Protein AF-A0A087UAU8-F1 (afdb_monomer_lite)

Radius of gyration: 18.89 Å; chains: 1; bounding box: 31×40×47 Å

InterPro domains:
  IPR003417 Core-binding factor, beta subunit [PF02312] (23-74)
  IPR003417 Core-binding factor, beta subunit [PTHR10276] (22-74)
  IPR036552 Core-binding factor, beta subunit superfamily [G3DSA:2.40.250.10] (23-75)
  IPR036552 Core-binding factor, beta subunit superfamily [SSF50723] (26-74)

Secondary structure (DSSP, 8-state):
---S-------------SS--PPPSS-S-HHHHHHH-HHHHHHTS-------TTTTS-HHHHHHHHHHHHHHT--

Foldseek 3Di:
DDDPPPPPDDPPDDDDDDPDPDDDPDDPCNPCCCVPPPVNVVVVDDDDDDDPPPPVDDPVVSVVVVVVCVVVVND

pLDDT: mean 81.19, std 22.35, range [34.53, 98.25]

Organism: Stegodyphus mimosarum (NCBI:txid407821)

Structure (mmCIF, N/CA/C/O backbone):
data_AF-A0A087UAU8-F1
#
_entry.id   AF-A0A087UAU8-F1
#
loop_
_atom_site.group_PDB
_atom_site.id
_atom_site.type_symbol
_atom_site.label_atom_id
_atom_site.label_alt_id
_atom_site.label_comp_id
_atom_site.label_asym_id
_atom_site.label_entity_id
_atom_site.label_seq_id
_atom_site.pdbx_PDB_ins_code
_atom_site.Cartn_x
_atom_site.Cartn_y
_atom_site.Cartn_z
_atom_site.occupancy
_atom_site.B_iso_or_equiv
_atom_site.auth_seq_id
_atom_site.auth_comp_id
_atom_site.auth_asym_id
_atom_site.auth_atom_id
_atom_site.pdbx_PDB_model_num
ATOM 1 N N . MET A 1 1 ? -14.493 -6.868 -2.097 1.00 34.53 1 MET A N 1
ATOM 2 C CA . MET A 1 1 ? -14.284 -6.308 -3.450 1.00 34.53 1 MET A CA 1
ATOM 3 C C . MET A 1 1 ? -12.789 -6.192 -3.684 1.00 34.53 1 MET A C 1
ATOM 5 O O . MET A 1 1 ? -12.123 -5.506 -2.920 1.00 34.53 1 MET A O 1
ATOM 9 N N . MET A 1 2 ? -12.281 -6.947 -4.654 1.00 34.75 2 MET A N 1
ATOM 10 C CA . MET A 1 2 ? -10.869 -7.028 -5.035 1.00 34.75 2 MET A CA 1
ATOM 11 C C . MET A 1 2 ? -10.549 -5.864 -5.992 1.00 34.75 2 MET A C 1
ATOM 13 O O . MET A 1 2 ? -11.396 -5.500 -6.806 1.00 34.75 2 MET A O 1
ATOM 17 N N . LEU A 1 3 ? -9.390 -5.218 -5.827 1.00 47.97 3 LEU A N 1
ATOM 18 C CA . LEU A 1 3 ? -8.975 -4.057 -6.626 1.00 47.97 3 LEU A CA 1
ATOM 19 C C . LEU A 1 3 ? -8.645 -4.458 -8.080 1.00 47.97 3 LEU A C 1
ATOM 21 O O . LEU A 1 3 ? -8.217 -5.588 -8.311 1.00 47.97 3 LEU A O 1
ATOM 25 N N . PRO A 1 4 ? -8.786 -3.535 -9.052 1.00 45.62 4 PRO A N 1
ATOM 26 C CA . PRO A 1 4 ? -8.663 -3.798 -10.486 1.00 45.62 4 PRO A CA 1
ATOM 27 C C . PRO A 1 4 ? -7.192 -3.846 -10.935 1.00 45.62 4 PRO A C 1
ATOM 29 O O . PRO A 1 4 ? -6.781 -3.103 -11.825 1.00 45.62 4 PRO A O 1
ATOM 32 N N . LEU A 1 5 ? -6.375 -4.692 -10.302 1.00 44.59 5 LEU A N 1
ATOM 33 C CA . LEU A 1 5 ? -4.996 -4.926 -10.746 1.00 44.59 5 LEU A CA 1
ATOM 34 C C . LEU A 1 5 ? -4.903 -5.941 -11.901 1.00 44.59 5 LEU A C 1
ATOM 36 O O . LEU A 1 5 ? -3.812 -6.208 -12.391 1.00 44.59 5 LEU A O 1
ATOM 40 N N . GLU A 1 6 ? -6.028 -6.475 -12.378 1.00 41.81 6 GLU A N 1
ATOM 41 C CA . GLU A 1 6 ? -6.074 -7.459 -13.467 1.00 41.81 6 GLU A CA 1
ATOM 42 C C . GLU A 1 6 ? -6.126 -6.807 -14.855 1.00 41.81 6 GLU A C 1
ATOM 44 O O . GLU A 1 6 ? -6.981 -7.114 -15.683 1.00 41.81 6 GLU A O 1
ATOM 49 N N . LYS A 1 7 ? -5.190 -5.898 -15.156 1.00 43.12 7 LYS A N 1
ATOM 50 C CA . LYS A 1 7 ? -4.850 -5.667 -16.565 1.00 43.12 7 LYS A CA 1
ATOM 51 C C . LYS A 1 7 ? -3.917 -6.795 -16.977 1.00 43.12 7 LYS A C 1
ATOM 53 O O . LYS A 1 7 ? -2.714 -6.731 -16.735 1.00 43.12 7 LYS A O 1
ATOM 58 N N . SER A 1 8 ? -4.498 -7.844 -17.552 1.00 43.03 8 SER A N 1
ATOM 59 C CA . SER A 1 8 ? -3.780 -8.911 -18.244 1.00 43.03 8 SER A CA 1
ATOM 60 C C . SER A 1 8 ? -2.735 -8.291 -19.172 1.00 43.03 8 SER A C 1
ATOM 62 O O . SER A 1 8 ? -3.075 -7.638 -20.159 1.00 43.03 8 SER A O 1
ATOM 64 N N . CYS A 1 9 ? -1.459 -8.451 -18.828 1.00 46.44 9 CYS A N 1
ATOM 65 C CA . CYS A 1 9 ? -0.379 -8.151 -19.750 1.00 46.44 9 CYS A CA 1
ATOM 66 C C . CYS A 1 9 ? -0.434 -9.194 -20.872 1.00 46.44 9 CYS A C 1
ATOM 68 O O . CYS A 1 9 ? -0.463 -10.394 -20.602 1.00 46.44 9 CYS A O 1
ATOM 70 N N . GLY A 1 10 ? -0.535 -8.721 -22.117 1.00 45.50 10 GLY A N 1
ATOM 71 C CA . GLY A 1 10 ? -0.579 -9.563 -23.308 1.00 45.50 10 GLY A CA 1
ATOM 72 C C . GLY A 1 10 ? 0.650 -10.463 -23.373 1.00 45.50 10 GLY A C 1
ATOM 73 O O . GLY A 1 10 ? 1.769 -9.988 -23.553 1.00 45.50 10 GLY A O 1
ATOM 74 N N . PHE A 1 11 ? 0.431 -11.763 -23.186 1.00 51.75 11 PHE A N 1
ATOM 75 C CA . PHE A 1 11 ? 1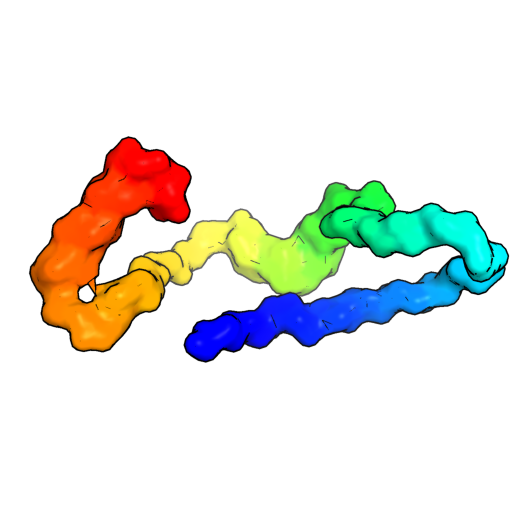.388 -12.801 -23.541 1.00 51.75 11 PHE A CA 1
ATOM 76 C C . PHE A 1 11 ? 1.295 -13.005 -25.055 1.00 51.75 11 PHE A C 1
ATOM 78 O O . PHE A 1 11 ? 0.570 -13.878 -25.530 1.00 51.75 11 PHE A O 1
ATOM 85 N N . ASP A 1 12 ? 2.007 -12.179 -25.820 1.00 48.53 12 ASP A N 1
ATOM 86 C CA . ASP A 1 12 ? 2.168 -12.417 -27.250 1.00 48.53 12 ASP A CA 1
ATOM 87 C C . ASP A 1 12 ? 3.147 -13.582 -27.472 1.00 48.53 12 ASP A C 1
ATOM 89 O O . ASP A 1 12 ? 4.363 -13.455 -27.375 1.00 48.53 12 ASP A O 1
ATOM 93 N N . SER A 1 13 ? 2.535 -14.741 -27.730 1.00 48.25 13 SER A N 1
ATOM 94 C CA . SER A 1 13 ? 2.966 -15.848 -28.590 1.00 48.25 13 SER A CA 1
ATOM 95 C C . SER A 1 13 ? 4.387 -16.415 -28.430 1.00 48.25 13 SER A C 1
ATOM 97 O O . SER A 1 13 ? 5.327 -16.008 -29.108 1.00 48.25 13 SER A O 1
ATOM 99 N N . ILE A 1 14 ? 4.491 -17.518 -27.676 1.00 47.69 14 ILE A N 1
ATOM 100 C CA . ILE A 1 14 ? 5.367 -18.640 -28.050 1.00 47.69 14 ILE A CA 1
ATOM 101 C C . ILE A 1 14 ? 4.525 -19.917 -28.011 1.00 47.69 14 ILE A C 1
ATOM 103 O O . ILE A 1 14 ? 4.273 -20.506 -26.962 1.00 47.69 14 ILE A O 1
ATOM 107 N N . HIS A 1 15 ? 4.060 -20.330 -29.186 1.00 48.94 15 HIS A N 1
ATOM 108 C CA . HIS A 1 15 ? 3.496 -21.649 -29.422 1.00 48.94 15 HIS A CA 1
ATOM 109 C C . HIS A 1 15 ? 4.639 -22.667 -29.449 1.00 48.94 15 HIS A C 1
ATOM 111 O O . HIS A 1 15 ? 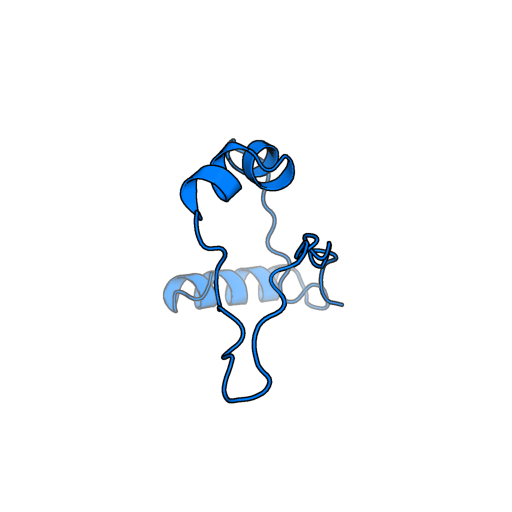5.362 -22.685 -30.434 1.00 48.94 15 HIS A O 1
ATOM 117 N N . MET A 1 16 ? 4.802 -23.503 -28.415 1.00 42.44 16 MET A N 1
ATOM 118 C CA . MET A 1 16 ? 5.397 -24.842 -28.555 1.00 42.44 16 MET A CA 1
ATOM 119 C C . MET A 1 16 ? 4.932 -25.787 -27.431 1.00 42.44 16 MET A C 1
ATOM 121 O O . MET A 1 16 ? 5.348 -25.672 -26.285 1.00 42.44 16 MET A O 1
ATOM 125 N N . ASN A 1 17 ? 4.147 -26.784 -27.843 1.00 41.28 17 ASN A N 1
ATOM 126 C CA . ASN A 1 17 ? 4.008 -28.129 -27.274 1.00 41.28 17 ASN A CA 1
ATOM 127 C C . ASN A 1 17 ? 3.264 -28.341 -25.936 1.00 41.28 17 ASN A C 1
ATOM 129 O O . ASN A 1 17 ? 3.678 -27.989 -24.836 1.00 41.28 17 ASN A O 1
ATOM 133 N N . SER A 1 18 ? 2.158 -29.068 -26.100 1.00 52.25 18 SER A N 1
ATOM 134 C CA . SER A 1 18 ? 1.084 -29.455 -25.183 1.00 52.25 18 SER A CA 1
ATOM 135 C C . SER A 1 18 ? 1.458 -30.447 -24.058 1.00 52.25 18 SER A C 1
ATOM 137 O O . SER A 1 18 ? 0.637 -31.291 -23.705 1.00 52.25 18 SER A O 1
ATOM 139 N N . LEU A 1 19 ? 2.647 -30.393 -23.452 1.00 54.69 19 LEU A N 1
ATOM 140 C CA . LEU A 1 19 ? 2.982 -31.273 -22.318 1.00 54.69 19 LEU A CA 1
ATOM 141 C C . LEU A 1 19 ? 3.783 -30.502 -21.245 1.00 54.69 19 LEU A C 1
ATOM 143 O O . LEU A 1 19 ? 4.975 -30.275 -21.399 1.00 54.69 19 LEU A O 1
ATOM 147 N N . LEU A 1 20 ? 3.123 -30.139 -20.132 1.00 56.16 20 LEU A N 1
ATOM 148 C CA . LEU A 1 20 ? 3.711 -29.650 -18.859 1.00 56.16 20 LEU A CA 1
ATOM 149 C C . LEU A 1 20 ? 4.21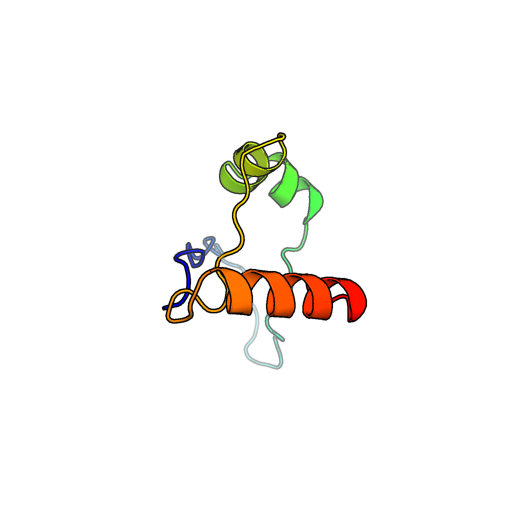4 -28.189 -18.761 1.00 56.16 20 LEU A C 1
ATOM 151 O O . LEU A 1 20 ? 5.101 -27.897 -17.953 1.00 56.16 20 LEU A O 1
ATOM 155 N N . LEU A 1 21 ? 3.626 -27.230 -19.477 1.00 56.69 21 LEU A N 1
ATOM 156 C CA . LEU A 1 21 ? 3.969 -25.811 -19.296 1.00 56.69 21 LEU A CA 1
ATOM 157 C C . LEU A 1 21 ? 3.339 -25.247 -18.009 1.00 56.69 21 LEU A C 1
ATOM 159 O O . LEU A 1 21 ? 2.213 -24.753 -17.997 1.00 56.69 21 LEU A O 1
ATOM 163 N N . LYS A 1 22 ? 4.075 -25.334 -16.894 1.00 65.62 22 LYS A N 1
ATOM 164 C CA . LYS A 1 22 ? 3.784 -24.574 -15.670 1.00 65.62 22 LYS A CA 1
ATOM 165 C C . LYS A 1 22 ? 3.707 -23.094 -16.036 1.00 65.62 22 LYS A C 1
ATOM 167 O O . LYS A 1 22 ? 4.709 -22.522 -16.456 1.00 65.62 22 LYS A O 1
ATOM 172 N N . MET A 1 23 ? 2.540 -22.485 -15.841 1.00 74.12 23 MET A N 1
ATOM 173 C CA . MET A 1 23 ? 2.385 -21.036 -15.939 1.00 74.12 23 MET A CA 1
ATOM 174 C C . MET A 1 23 ? 3.466 -20.362 -15.080 1.00 74.12 23 MET A C 1
ATOM 176 O O . MET A 1 23 ? 3.548 -20.645 -13.876 1.00 74.12 23 MET A O 1
ATOM 180 N N . PRO A 1 24 ? 4.337 -19.528 -15.670 1.00 85.94 24 PRO A N 1
ATOM 181 C CA . PRO A 1 24 ? 5.409 -18.904 -14.920 1.00 85.94 24 PRO A CA 1
ATOM 182 C C . PRO A 1 24 ? 4.802 -17.916 -13.923 1.00 85.94 24 PRO A C 1
ATOM 184 O O . PRO A 1 24 ? 3.960 -17.094 -14.271 1.00 85.94 24 PRO A O 1
ATOM 187 N N . ARG A 1 25 ? 5.228 -18.000 -12.657 1.00 88.88 25 ARG A N 1
ATOM 188 C CA . ARG A 1 25 ? 4.728 -17.113 -11.588 1.00 88.88 25 ARG A CA 1
ATOM 189 C C . ARG A 1 25 ? 5.092 -15.644 -11.808 1.00 88.88 25 ARG A C 1
ATOM 191 O O . ARG A 1 25 ? 4.475 -14.771 -11.212 1.00 88.88 25 ARG A O 1
ATOM 198 N N . VAL A 1 26 ? 6.121 -15.393 -12.609 1.00 91.56 26 VAL A N 1
ATOM 199 C CA . VAL A 1 26 ? 6.695 -14.074 -12.865 1.00 91.56 26 VAL A CA 1
ATOM 200 C C . VAL A 1 26 ? 7.067 -13.959 -14.336 1.00 91.56 26 VAL A C 1
ATOM 202 O O . VAL A 1 26 ? 7.337 -14.960 -15.000 1.00 91.56 26 VAL A O 1
ATOM 205 N N . VAL A 1 27 ? 7.098 -12.728 -14.834 1.00 91.12 27 VAL A N 1
ATOM 206 C CA . VAL A 1 27 ? 7.643 -12.428 -16.161 1.00 91.12 27 VAL A CA 1
ATOM 207 C C . VAL A 1 27 ? 9.138 -12.760 -16.211 1.00 91.12 27 VAL A C 1
ATOM 209 O O . VAL A 1 27 ? 9.812 -12.758 -15.182 1.00 91.12 27 VAL A O 1
ATOM 212 N N . ILE A 1 28 ? 9.659 -13.034 -17.408 1.00 91.75 28 ILE A N 1
ATOM 213 C CA . ILE A 1 28 ? 11.057 -13.448 -17.602 1.00 91.75 28 ILE A CA 1
ATOM 214 C C . ILE A 1 28 ? 12.021 -12.326 -17.188 1.00 91.75 28 ILE A C 1
ATOM 216 O O . ILE A 1 28 ? 12.880 -12.542 -16.335 1.00 91.75 28 ILE A O 1
ATOM 220 N N . ASP A 1 29 ? 11.842 -11.119 -17.733 1.00 93.69 29 ASP A N 1
ATOM 221 C CA . ASP A 1 29 ? 12.624 -9.940 -17.347 1.00 93.69 29 ASP A CA 1
ATOM 222 C C . ASP A 1 29 ? 11.825 -9.048 -16.389 1.00 93.69 29 ASP A C 1
ATOM 224 O O . ASP A 1 29 ? 11.109 -8.116 -16.769 1.00 93.69 29 ASP A O 1
ATOM 228 N N . GLN A 1 30 ? 11.927 -9.383 -15.105 1.00 95.31 30 GLN A N 1
ATOM 229 C CA . GLN A 1 30 ? 11.239 -8.665 -14.034 1.00 95.31 30 GLN A CA 1
ATOM 230 C C . GLN A 1 30 ? 11.750 -7.230 -13.886 1.00 95.31 30 GLN A C 1
ATOM 232 O O . GLN A 1 30 ? 10.965 -6.338 -13.564 1.00 95.31 30 GLN A O 1
ATOM 237 N N . LYS A 1 31 ? 13.043 -6.998 -14.151 1.00 95.00 31 LYS A N 1
ATOM 238 C CA . LYS A 1 31 ? 13.654 -5.674 -14.032 1.00 95.00 31 LYS A CA 1
ATOM 239 C C . 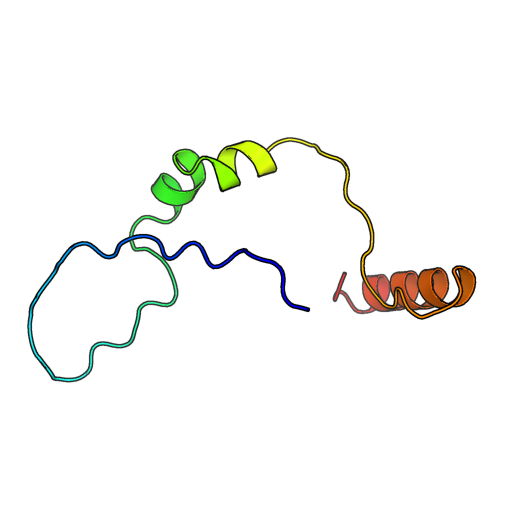LYS A 1 31 ? 13.123 -4.748 -15.121 1.00 95.00 31 LYS A C 1
ATOM 241 O O . LYS A 1 31 ? 12.608 -3.681 -14.797 1.00 95.00 31 LYS A O 1
ATOM 246 N N . ALA A 1 32 ? 13.147 -5.184 -16.380 1.00 95.62 32 ALA A N 1
ATOM 247 C CA . ALA A 1 32 ? 12.612 -4.394 -17.484 1.00 95.62 32 ALA A CA 1
ATOM 248 C C . ALA A 1 32 ? 11.117 -4.096 -17.297 1.00 95.62 32 ALA A C 1
ATOM 250 O O . ALA A 1 32 ? 10.681 -2.967 -17.529 1.00 95.62 32 ALA A O 1
ATOM 251 N N . LYS A 1 33 ? 10.324 -5.069 -16.822 1.00 94.88 33 LYS A N 1
ATOM 252 C CA . LYS A 1 33 ? 8.901 -4.853 -16.512 1.00 94.88 33 LYS A CA 1
ATOM 253 C C . LYS A 1 33 ? 8.711 -3.808 -15.411 1.00 94.88 33 LYS A C 1
ATOM 255 O O . LYS A 1 33 ? 7.854 -2.945 -15.559 1.00 94.88 33 LYS A O 1
ATOM 260 N N . PHE A 1 34 ? 9.503 -3.857 -14.343 1.00 95.69 34 PHE A N 1
ATOM 261 C CA . PHE A 1 34 ? 9.446 -2.869 -13.266 1.00 95.69 34 PHE A CA 1
ATOM 262 C C . PHE A 1 34 ? 9.824 -1.454 -13.738 1.00 95.69 34 PHE A C 1
ATOM 264 O O . PHE A 1 34 ? 9.166 -0.487 -13.363 1.00 95.69 34 PHE A O 1
ATOM 271 N N . GLU A 1 35 ? 10.850 -1.325 -14.581 1.00 95.50 35 GLU A N 1
ATOM 272 C CA . GLU A 1 35 ? 11.365 -0.027 -15.042 1.00 95.50 35 GLU A CA 1
ATOM 273 C C . GLU A 1 35 ? 10.493 0.628 -16.128 1.00 95.50 35 GLU A C 1
ATOM 275 O O . GLU A 1 35 ? 10.368 1.854 -16.167 1.00 95.50 35 GLU A O 1
ATOM 280 N N . SER A 1 36 ? 9.889 -0.174 -17.012 1.00 93.69 36 SER A N 1
ATOM 281 C CA . SER A 1 36 ? 9.148 0.322 -18.182 1.00 93.69 36 SER A CA 1
ATOM 282 C C . SER A 1 36 ? 7.641 0.469 -17.970 1.00 93.69 36 SER A C 1
ATOM 284 O O . SER A 1 36 ? 7.014 1.300 -18.631 1.00 93.69 36 SER A O 1
ATOM 286 N N . ASP A 1 37 ? 7.039 -0.312 -17.070 1.00 96.50 37 ASP A N 1
ATOM 287 C CA . ASP A 1 37 ? 5.591 -0.306 -16.881 1.00 96.50 37 ASP A CA 1
ATOM 288 C C . ASP A 1 37 ? 5.113 0.992 -16.217 1.00 96.50 37 ASP A C 1
ATOM 290 O O . ASP A 1 37 ? 5.625 1.431 -15.183 1.00 96.50 37 ASP A O 1
ATOM 294 N N . GLU A 1 38 ? 4.090 1.613 -16.804 1.00 95.19 38 GLU A N 1
ATOM 295 C CA . GLU A 1 38 ? 3.576 2.897 -16.337 1.00 95.19 38 GLU A CA 1
ATOM 296 C C . GLU A 1 38 ? 3.024 2.827 -14.903 1.00 95.19 38 GLU A C 1
ATOM 298 O O . GLU A 1 38 ? 3.159 3.796 -14.151 1.00 95.19 38 GLU A O 1
ATOM 303 N N . LEU A 1 39 ? 2.426 1.698 -14.502 1.00 94.88 39 LEU A N 1
ATOM 304 C CA . LEU A 1 39 ? 1.897 1.509 -13.153 1.00 94.88 39 LEU A CA 1
ATOM 305 C C . LEU A 1 39 ? 3.035 1.461 -12.131 1.00 94.88 39 LEU A C 1
ATOM 307 O O . LEU A 1 39 ? 3.001 2.216 -11.159 1.00 94.88 39 LEU A O 1
ATOM 311 N N . PHE A 1 40 ? 4.057 0.632 -12.367 1.00 96.31 40 PHE A N 1
ATOM 312 C CA . PHE A 1 40 ? 5.219 0.554 -11.475 1.00 96.31 40 PHE A CA 1
ATOM 313 C C . PHE A 1 40 ? 5.958 1.890 -11.404 1.00 96.31 40 PHE A C 1
ATOM 315 O O . PHE A 1 40 ? 6.304 2.344 -10.316 1.00 96.31 40 PHE A O 1
ATOM 322 N N . ARG A 1 41 ? 6.094 2.593 -12.532 1.00 95.12 41 ARG A N 1
ATOM 323 C CA . ARG A 1 41 ? 6.718 3.920 -12.575 1.00 95.12 41 ARG A CA 1
ATOM 324 C C . ARG A 1 41 ? 5.933 4.991 -11.811 1.00 95.12 41 ARG A C 1
ATOM 326 O O . ARG A 1 41 ? 6.540 5.917 -11.281 1.00 95.12 41 ARG A O 1
ATOM 333 N N . LYS A 1 42 ? 4.599 4.906 -11.765 1.00 94.25 42 LYS A N 1
ATOM 334 C CA . LYS A 1 42 ? 3.765 5.811 -10.953 1.00 94.25 42 LYS A CA 1
ATOM 335 C C . LYS A 1 42 ? 3.892 5.511 -9.460 1.00 94.25 42 LYS A C 1
ATOM 337 O O . LYS A 1 42 ? 3.958 6.445 -8.670 1.00 94.25 42 LYS A O 1
ATOM 342 N N . LEU A 1 43 ? 3.942 4.231 -9.089 1.00 96.06 43 LEU A N 1
ATOM 343 C CA . LEU A 1 43 ? 3.991 3.774 -7.695 1.00 96.06 43 LEU A CA 1
ATOM 344 C C . LEU A 1 43 ? 5.401 3.772 -7.083 1.00 96.06 43 LEU A C 1
ATOM 346 O O . LEU A 1 43 ? 5.533 3.603 -5.877 1.00 96.06 43 LEU A O 1
ATOM 350 N N . SER A 1 44 ? 6.453 3.958 -7.883 1.00 95.25 44 SER A N 1
ATOM 351 C CA . SER A 1 44 ? 7.841 3.983 -7.399 1.00 95.25 44 SER A CA 1
ATOM 352 C C . SER A 1 44 ? 8.211 5.248 -6.620 1.00 95.25 44 SER A C 1
ATOM 354 O O . SER A 1 44 ? 9.267 5.294 -5.991 1.00 95.25 44 SER A O 1
ATOM 356 N N . ARG A 1 45 ? 7.370 6.285 -6.669 1.00 94.38 45 ARG A N 1
ATOM 357 C CA . ARG A 1 45 ? 7.564 7.547 -5.948 1.00 94.38 45 ARG A CA 1
ATOM 358 C C . ARG A 1 45 ? 6.749 7.553 -4.660 1.00 94.38 45 ARG A C 1
ATOM 360 O O . ARG A 1 45 ? 5.695 6.923 -4.582 1.00 94.38 45 ARG A O 1
ATOM 367 N N . GLU A 1 46 ? 7.217 8.319 -3.677 1.00 96.50 46 GLU A N 1
ATOM 368 C CA . GLU A 1 46 ? 6.459 8.554 -2.451 1.00 96.50 46 GLU A CA 1
ATOM 369 C C . GLU A 1 46 ? 5.075 9.125 -2.786 1.00 96.50 46 GLU A C 1
ATOM 371 O O . GLU A 1 46 ? 4.932 10.062 -3.575 1.00 96.50 46 GLU A O 1
A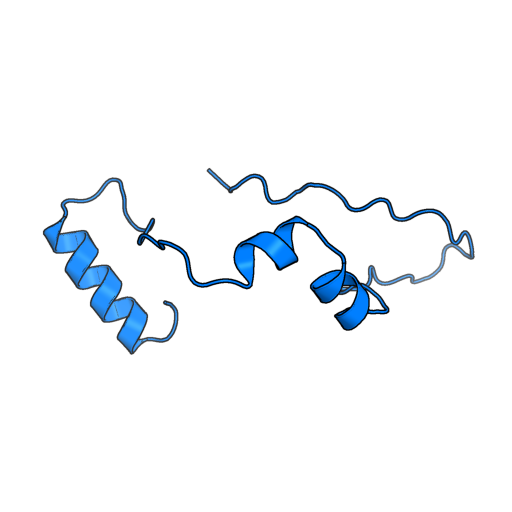TOM 376 N N . SER A 1 47 ? 4.046 8.500 -2.224 1.00 95.75 47 SER A N 1
ATOM 377 C CA . SER A 1 47 ? 2.649 8.841 -2.456 1.00 95.75 47 SER A CA 1
ATOM 378 C C . SER A 1 47 ? 1.815 8.499 -1.225 1.00 95.75 47 SER A C 1
ATOM 380 O O . SER A 1 47 ? 2.233 7.725 -0.362 1.00 95.75 47 SER A O 1
ATOM 382 N N . GLU A 1 48 ? 0.636 9.109 -1.118 1.00 97.38 48 GLU A N 1
ATOM 383 C CA . GLU A 1 48 ? -0.263 8.858 0.004 1.00 97.38 48 GLU A CA 1
ATOM 384 C C . GLU A 1 48 ? -0.733 7.395 0.016 1.00 97.38 48 GLU A C 1
ATOM 386 O O . GLU A 1 48 ? -1.260 6.881 -0.972 1.00 97.38 48 GLU A O 1
ATOM 391 N N . VAL A 1 49 ? -0.617 6.748 1.177 1.00 96.19 49 VAL A N 1
ATOM 392 C CA . VAL A 1 49 ? -1.168 5.415 1.436 1.00 96.19 49 VAL A CA 1
ATOM 393 C C . VAL A 1 49 ? -2.145 5.465 2.603 1.00 96.19 49 VAL A C 1
ATOM 395 O O . VAL A 1 49 ? -1.956 6.192 3.578 1.00 96.19 49 VAL A O 1
ATOM 398 N N . ARG A 1 50 ? -3.223 4.679 2.519 1.00 95.69 50 ARG A N 1
ATOM 399 C CA . ARG A 1 50 ? -4.266 4.623 3.552 1.00 95.69 50 ARG A CA 1
ATOM 400 C C . ARG A 1 50 ? -4.581 3.181 3.909 1.00 95.69 50 ARG A C 1
ATOM 402 O O . ARG A 1 50 ? -4.752 2.344 3.029 1.00 95.69 50 ARG A O 1
ATOM 409 N N . TYR A 1 51 ? -4.747 2.906 5.201 1.00 95.88 51 TYR A N 1
ATOM 410 C CA . TYR A 1 51 ? -5.181 1.590 5.660 1.00 95.88 51 TYR A CA 1
ATOM 411 C C . TYR A 1 51 ? -6.633 1.307 5.243 1.00 95.88 51 TYR A C 1
ATOM 413 O O . TYR A 1 51 ? -7.567 2.014 5.640 1.00 95.88 51 TYR A O 1
ATOM 421 N N . THR A 1 52 ? -6.830 0.250 4.454 1.00 96.44 52 THR A N 1
ATOM 422 C CA . THR A 1 52 ? -8.127 -0.135 3.873 1.00 96.44 52 THR A CA 1
ATOM 423 C C . THR A 1 52 ? -8.799 -1.316 4.580 1.00 96.44 52 THR A C 1
ATOM 425 O O . THR A 1 52 ? -9.904 -1.692 4.194 1.00 96.44 52 THR A O 1
ATOM 428 N N . GLY A 1 53 ? -8.192 -1.879 5.629 1.00 95.50 53 GLY A N 1
ATOM 429 C CA . GLY A 1 53 ? -8.776 -2.978 6.402 1.00 95.50 53 GLY A CA 1
ATOM 430 C C . GLY A 1 53 ? -9.955 -2.544 7.281 1.00 95.50 53 GLY A C 1
ATOM 431 O O . GLY A 1 53 ? -10.014 -1.402 7.760 1.00 95.50 53 GLY A O 1
ATOM 432 N N . HIS A 1 54 ? -10.892 -3.476 7.492 1.00 96.00 54 HIS A N 1
ATOM 433 C CA . HIS A 1 54 ? -12.024 -3.355 8.422 1.00 96.00 54 HIS A CA 1
ATOM 434 C C . HIS A 1 54 ? -12.836 -2.055 8.26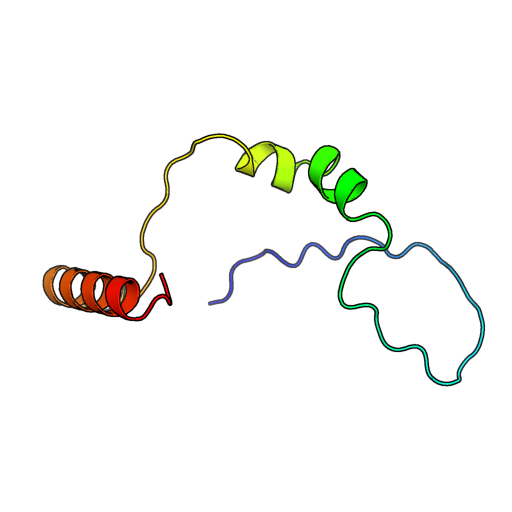2 1.00 96.00 54 HIS A C 1
ATOM 436 O O . HIS A 1 54 ? -13.177 -1.410 9.248 1.00 96.00 54 HIS A O 1
ATOM 442 N N . ARG A 1 55 ? -13.103 -1.609 7.023 1.00 96.06 55 ARG A N 1
ATOM 443 C CA . ARG A 1 55 ? -13.813 -0.334 6.752 1.00 96.06 55 ARG A CA 1
ATOM 444 C C . ARG A 1 55 ? -15.238 -0.292 7.304 1.00 96.06 55 ARG A C 1
ATOM 446 O O . ARG A 1 55 ? -15.761 0.796 7.500 1.00 96.06 55 ARG A O 1
ATOM 453 N N . ASP A 1 56 ? -15.830 -1.456 7.532 1.00 97.19 56 ASP A N 1
ATOM 454 C CA . ASP A 1 56 ? -17.132 -1.676 8.160 1.00 97.19 56 ASP A CA 1
ATOM 455 C C . ASP A 1 56 ? -17.127 -1.446 9.683 1.00 97.19 56 ASP A C 1
ATOM 457 O O . ASP A 1 56 ? -18.187 -1.415 10.300 1.00 97.19 56 ASP A O 1
ATOM 461 N N . ARG A 1 57 ? -15.949 -1.284 10.302 1.00 96.94 57 ARG A N 1
ATOM 462 C CA . ARG A 1 57 ? -15.781 -1.179 11.757 1.00 96.94 57 ARG A CA 1
ATOM 463 C C . ARG A 1 57 ? -15.531 0.255 12.235 1.00 96.94 57 ARG A C 1
ATOM 465 O O . ARG A 1 57 ? -15.017 1.079 11.470 1.00 96.94 57 ARG A O 1
ATOM 472 N N . PRO A 1 58 ? -15.819 0.563 13.515 1.00 98.25 58 PRO A N 1
ATOM 473 C CA . PRO A 1 58 ? -15.489 1.853 14.116 1.00 98.25 58 PRO A CA 1
ATOM 474 C C . PRO A 1 58 ? -13.994 2.185 14.032 1.00 98.25 58 PRO A C 1
ATOM 476 O O . PRO A 1 58 ? -13.135 1.303 14.080 1.00 98.25 58 PRO A O 1
ATOM 479 N N . ALA A 1 59 ? -13.669 3.477 13.959 1.00 97.06 59 ALA A N 1
ATOM 480 C CA . ALA A 1 59 ? -12.294 3.940 13.763 1.00 97.06 59 ALA A CA 1
ATOM 481 C C . ALA A 1 59 ? -11.315 3.437 14.842 1.00 97.06 59 ALA A C 1
ATOM 483 O O . ALA A 1 59 ? -10.194 3.056 14.510 1.00 97.06 59 ALA A O 1
ATOM 484 N N . GLU A 1 60 ? -11.734 3.389 16.108 1.00 98.00 60 GLU A N 1
ATOM 485 C CA . GLU A 1 60 ? -10.885 2.908 17.206 1.00 98.00 60 GLU A CA 1
ATOM 486 C C . GLU A 1 60 ? -10.561 1.416 17.090 1.00 98.00 60 GLU A C 1
ATOM 488 O O . GLU A 1 60 ? -9.401 1.022 17.223 1.00 98.00 60 GLU A O 1
ATOM 493 N N . GLU A 1 61 ? -11.546 0.587 16.733 1.00 97.94 61 GLU A N 1
ATOM 494 C CA . GLU A 1 61 ? -11.319 -0.841 16.488 1.00 97.94 61 GLU A CA 1
ATOM 495 C C . GLU A 1 61 ? -10.327 -1.042 15.331 1.00 97.94 61 GLU A C 1
ATOM 497 O O . GLU A 1 61 ? -9.389 -1.835 15.432 1.00 97.94 61 GLU A O 1
ATOM 502 N N . ARG A 1 62 ? -10.475 -0.263 14.251 1.00 98.06 62 ARG A N 1
ATOM 503 C CA . ARG A 1 62 ? -9.566 -0.302 13.096 1.00 98.06 62 ARG A CA 1
ATOM 504 C C . ARG A 1 62 ? -8.133 0.067 13.475 1.00 98.06 62 ARG A C 1
ATOM 506 O O . ARG A 1 62 ? -7.206 -0.590 13.010 1.00 98.06 62 ARG A O 1
ATOM 513 N N . LYS A 1 63 ? -7.937 1.077 14.331 1.00 97.88 63 LYS A N 1
ATOM 514 C CA . LYS A 1 63 ? -6.607 1.474 14.829 1.00 97.88 63 LYS A CA 1
ATOM 515 C C . LYS A 1 63 ? -5.956 0.356 15.642 1.00 97.88 63 LYS A C 1
ATOM 517 O O . LYS A 1 63 ? -4.768 0.097 15.468 1.00 97.88 63 LYS A O 1
ATOM 522 N N . LEU A 1 64 ? -6.715 -0.301 16.520 1.00 98.12 64 LEU A N 1
ATOM 523 C CA . LEU A 1 64 ? -6.215 -1.413 17.332 1.00 98.12 64 LEU A CA 1
ATOM 524 C C . LEU A 1 64 ? -5.816 -2.608 16.459 1.00 98.12 64 LEU A C 1
ATOM 526 O O . LEU A 1 64 ? -4.714 -3.131 16.614 1.00 98.12 64 LEU A O 1
ATOM 530 N N . LYS A 1 65 ? -6.664 -2.983 15.494 1.00 97.31 65 LYS A N 1
ATOM 531 C CA . LYS A 1 65 ? -6.383 -4.071 14.545 1.00 97.31 65 LYS A CA 1
ATOM 532 C C . LYS A 1 65 ? -5.179 -3.776 13.654 1.00 97.31 65 LYS A C 1
ATOM 534 O O . LYS A 1 65 ? -4.339 -4.649 13.484 1.00 97.31 65 LYS A O 1
ATOM 539 N N . PHE A 1 66 ? -5.053 -2.547 13.151 1.00 98.06 66 PHE A N 1
ATOM 540 C CA . PHE A 1 66 ? -3.875 -2.120 12.392 1.00 98.06 66 PHE A CA 1
ATOM 541 C C . PHE A 1 66 ? -2.592 -2.273 13.217 1.00 98.06 66 PHE A C 1
ATOM 543 O O . PHE A 1 66 ? -1.648 -2.915 12.773 1.00 98.06 66 PHE A O 1
ATOM 550 N N . LYS A 1 67 ? -2.581 -1.766 14.459 1.00 98.19 67 LYS A N 1
ATOM 551 C CA . LYS A 1 67 ? -1.421 -1.895 15.355 1.00 98.19 67 LYS A CA 1
ATOM 552 C C . LYS A 1 67 ? -1.061 -3.354 15.643 1.00 98.19 67 LYS A C 1
ATOM 554 O O . LYS A 1 67 ? 0.123 -3.657 15.733 1.00 98.19 67 LYS A O 1
ATOM 559 N N . ALA A 1 68 ? -2.049 -4.231 15.823 1.00 97.75 68 ALA A N 1
ATOM 560 C CA . ALA A 1 68 ? -1.811 -5.660 16.018 1.00 97.75 68 ALA A CA 1
ATOM 561 C C . ALA A 1 68 ? -1.200 -6.302 14.761 1.00 97.75 68 ALA A C 1
ATOM 563 O O . ALA A 1 68 ? -0.160 -6.943 14.861 1.00 97.75 68 ALA A O 1
ATOM 564 N N . ALA A 1 69 ? -1.759 -6.024 13.580 1.00 97.50 69 ALA A N 1
ATOM 565 C CA . ALA A 1 69 ? -1.258 -6.545 12.309 1.00 97.50 69 ALA A CA 1
ATOM 566 C C . ALA A 1 69 ? 0.185 -6.101 12.000 1.00 97.50 69 ALA A C 1
ATOM 568 O O . ALA A 1 69 ? 0.967 -6.905 11.499 1.00 97.50 69 ALA A O 1
ATOM 569 N N . CYS A 1 70 ? 0.566 -4.869 12.365 1.00 97.69 70 CYS A N 1
ATOM 570 C CA . CYS A 1 70 ? 1.958 -4.416 12.263 1.00 97.69 70 CYS A CA 1
ATOM 571 C C . CYS A 1 70 ? 2.903 -5.191 13.195 1.00 97.69 70 CYS A C 1
ATOM 573 O O . CYS A 1 70 ? 4.046 -5.447 12.834 1.00 97.69 70 CYS A O 1
ATOM 575 N N . ARG A 1 71 ? 2.450 -5.582 14.397 1.00 98.00 71 ARG A N 1
ATOM 576 C CA . ARG A 1 71 ? 3.261 -6.419 15.305 1.00 98.00 71 ARG A CA 1
ATOM 577 C C . ARG A 1 71 ? 3.410 -7.845 14.785 1.00 98.00 71 ARG A C 1
ATOM 579 O O . ARG A 1 71 ? 4.430 -8.472 15.037 1.00 98.00 71 ARG A O 1
ATOM 586 N N . GLU A 1 72 ? 2.395 -8.342 14.088 1.00 97.62 72 GLU A N 1
ATOM 587 C CA . GLU A 1 72 ? 2.382 -9.674 13.474 1.00 97.62 72 GLU A CA 1
ATOM 588 C C . GLU A 1 72 ? 3.133 -9.718 12.131 1.00 97.62 72 GLU A C 1
ATOM 590 O O . GLU A 1 72 ? 3.480 -10.800 11.666 1.00 97.62 72 GLU A O 1
ATOM 595 N N . GLY A 1 73 ? 3.418 -8.560 11.520 1.00 96.00 73 GLY A N 1
ATOM 596 C CA . GLY A 1 73 ? 4.147 -8.447 10.253 1.00 96.00 73 GLY A CA 1
ATOM 597 C C . GLY A 1 73 ? 3.288 -8.640 8.999 1.00 96.00 73 GLY A C 1
ATOM 598 O O . GLY A 1 73 ? 3.825 -8.874 7.919 1.00 96.00 73 GLY A O 1
ATOM 599 N N . TYR A 1 74 ? 1.961 -8.552 9.120 1.00 94.12 74 TYR A N 1
ATOM 600 C CA . TYR A 1 74 ? 1.046 -8.632 7.973 1.00 94.12 74 TYR A CA 1
ATOM 601 C C . TYR A 1 74 ? 0.850 -7.295 7.250 1.00 94.12 74 TYR A C 1
ATOM 603 O O . TYR A 1 74 ? 0.365 -7.283 6.116 1.00 94.12 74 TYR A O 1
ATOM 611 N N . VAL A 1 75 ? 1.157 -6.184 7.927 1.00 93.75 75 VAL A N 1
ATOM 612 C CA . VAL A 1 75 ? 0.951 -4.801 7.471 1.00 93.75 75 VAL A CA 1
ATOM 613 C C . VAL A 1 75 ? 2.186 -3.967 7.757 1.00 93.75 75 VAL A C 1
ATOM 615 O O . VAL A 1 75 ? 2.751 -4.145 8.859 1.00 93.75 75 VAL A O 1
#

Sequence (75 aa):
MMLPLEKSCGFDSIHMNSLLLKMPRVVIDQKAKFESDELFRKLSRESEVRYTGHRDRPAEERKLKFKAACREGYV